Protein AF-A0A532E648-F1 (afdb_monomer_lite)

Secondary structure (DSSP, 8-state):
-HHHHHHHHPPPP-S-TT---SGGGSS-SSPPTTS-SSPBPP-SSSHHHHSSS---B--S--SSS-EEEEE-TTT--EEEEEEPPPP-SHHHHHHHHHHHHHHHHTT-TTHHHHHHHHHHHHHHHHS-----GGGG-

pLDDT: mean 89.83, std 9.42, range [44.53, 98.38]

Foldseek 3Di:
DVVVCCVVPNDQDALANPLFQDLSSVAGVVADPLRDLFAFDDPDRRNCVVPVPDTHTDPPDDSVFNWDFDADPPPRHGDDIDTDDDDDCLVVQLVVLVVVLVVVCVPPVCSCVVSVVSNVVSVCVVPPDDDDCVVVD

Structure (mmCIF, N/CA/C/O backbone):
data_AF-A0A532E648-F1
#
_entry.id   AF-A0A532E648-F1
#
loop_
_atom_site.group_PDB
_atom_site.id
_atom_site.type_symbol
_atom_site.label_atom_id
_atom_site.label_alt_id
_atom_site.la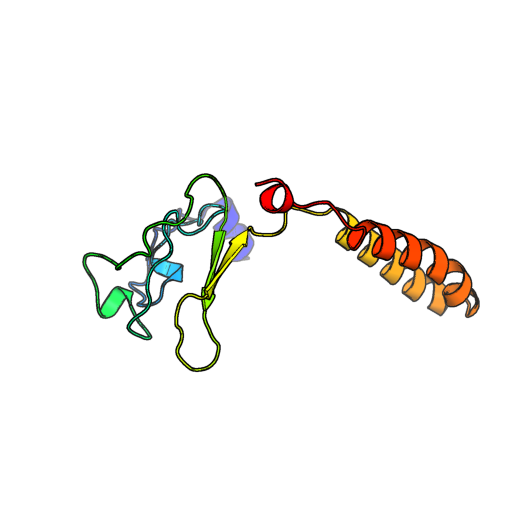bel_comp_id
_atom_site.label_asym_id
_atom_site.label_entity_id
_atom_site.label_seq_id
_atom_site.pdbx_PDB_ins_code
_atom_site.Cartn_x
_atom_site.Cartn_y
_atom_site.Cartn_z
_atom_site.occupancy
_atom_site.B_iso_or_equiv
_atom_site.auth_seq_id
_atom_site.auth_comp_id
_atom_site.auth_asym_id
_atom_site.auth_atom_id
_atom_site.pdbx_PDB_model_num
ATOM 1 N N . ILE A 1 1 ? 20.614 4.591 17.511 1.00 92.06 1 ILE A N 1
ATOM 2 C CA . ILE A 1 1 ? 20.756 3.800 18.762 1.00 92.06 1 ILE A CA 1
ATOM 3 C C . ILE A 1 1 ? 19.397 3.272 19.230 1.00 92.06 1 ILE A C 1
ATOM 5 O O . ILE A 1 1 ? 19.236 2.060 19.248 1.00 92.06 1 ILE A O 1
ATOM 9 N N . ASN A 1 2 ? 18.401 4.131 19.493 1.00 96.25 2 ASN A N 1
ATOM 10 C CA . ASN A 1 2 ? 17.073 3.706 19.980 1.00 96.25 2 ASN A CA 1
ATOM 11 C C . ASN A 1 2 ? 16.363 2.679 19.081 1.00 96.25 2 ASN A C 1
ATOM 13 O O . ASN A 1 2 ? 15.850 1.697 19.600 1.00 96.25 2 ASN A O 1
ATOM 17 N N . LEU A 1 3 ? 16.401 2.851 17.752 1.00 95.00 3 LEU A N 1
ATOM 18 C CA . LEU A 1 3 ? 15.803 1.902 16.801 1.00 95.00 3 LEU A CA 1
ATOM 19 C C . LEU A 1 3 ? 16.362 0.478 16.971 1.00 95.00 3 LEU A C 1
ATOM 21 O O . LEU A 1 3 ? 15.610 -0.474 17.125 1.00 95.00 3 LEU A O 1
ATOM 25 N N . VAL A 1 4 ? 17.692 0.345 16.992 1.00 96.06 4 VAL A N 1
ATOM 26 C CA . VAL A 1 4 ? 18.382 -0.951 17.108 1.00 96.06 4 VAL A CA 1
ATOM 27 C C . VAL A 1 4 ? 18.139 -1.580 18.479 1.00 96.06 4 VAL A C 1
ATOM 29 O O . VAL A 1 4 ? 17.895 -2.780 18.575 1.00 96.06 4 VAL A O 1
ATOM 32 N N . TYR A 1 5 ? 18.171 -0.778 19.545 1.00 96.25 5 TYR A N 1
ATOM 33 C CA . TYR A 1 5 ? 17.892 -1.262 20.894 1.00 96.25 5 TYR A CA 1
ATOM 34 C C . TYR A 1 5 ? 16.439 -1.744 21.037 1.00 96.25 5 TYR A C 1
ATOM 36 O O . TYR A 1 5 ? 16.206 -2.841 21.532 1.00 96.25 5 TYR A O 1
ATOM 44 N N . SER A 1 6 ? 15.466 -0.974 20.542 1.00 94.38 6 SER A N 1
ATOM 45 C CA . SER A 1 6 ? 14.042 -1.328 20.582 1.00 94.38 6 SER A CA 1
ATOM 46 C C . SER A 1 6 ? 13.723 -2.561 19.732 1.00 94.38 6 SER A C 1
ATOM 48 O O . SER A 1 6 ? 13.029 -3.448 20.215 1.00 94.38 6 SER A O 1
ATOM 50 N N . ALA A 1 7 ? 14.287 -2.675 18.527 1.00 93.12 7 ALA A N 1
ATOM 51 C CA . ALA A 1 7 ? 14.067 -3.835 17.662 1.00 93.12 7 ALA A CA 1
ATOM 52 C C . ALA A 1 7 ? 14.667 -5.135 18.226 1.00 93.12 7 ALA A C 1
ATOM 54 O O . ALA A 1 7 ? 14.154 -6.215 17.957 1.00 93.12 7 ALA A O 1
ATOM 55 N N . SER A 1 8 ? 15.759 -5.043 18.993 1.00 94.81 8 SER A N 1
ATOM 56 C CA . SER A 1 8 ? 16.450 -6.223 19.534 1.00 94.81 8 SER A CA 1
ATOM 57 C C . SER A 1 8 ? 16.037 -6.600 20.957 1.00 94.81 8 SER A C 1
ATOM 59 O O . SER A 1 8 ? 16.159 -7.766 21.329 1.00 94.81 8 SER A O 1
ATOM 61 N N . ARG A 1 9 ? 15.618 -5.630 21.780 1.00 94.50 9 ARG A N 1
ATOM 62 C CA . ARG A 1 9 ? 15.390 -5.808 23.228 1.00 94.50 9 ARG A CA 1
ATOM 63 C C . ARG A 1 9 ? 14.171 -5.055 23.770 1.00 94.50 9 ARG A C 1
ATOM 65 O O . ARG A 1 9 ? 13.982 -5.013 24.983 1.00 94.50 9 ARG A O 1
ATOM 72 N N . GLY A 1 10 ? 13.380 -4.412 22.915 1.00 91.44 10 GLY A N 1
ATOM 73 C CA . GLY A 1 10 ? 12.171 -3.708 23.333 1.00 91.44 10 GLY A CA 1
ATOM 74 C C . GLY A 1 10 ? 11.079 -4.676 23.785 1.00 91.44 10 GLY A C 1
ATOM 75 O O . GLY A 1 10 ? 10.935 -5.762 23.229 1.00 91.44 10 GLY A O 1
ATOM 76 N N . ALA A 1 11 ? 10.296 -4.271 24.785 1.00 93.25 11 ALA A N 1
ATOM 77 C CA . ALA A 1 11 ? 9.064 -4.975 25.116 1.00 93.25 11 ALA A CA 1
ATOM 78 C C . ALA A 1 11 ? 8.065 -4.847 23.947 1.00 93.25 11 ALA A C 1
ATOM 80 O O . ALA A 1 11 ? 8.006 -3.775 23.333 1.00 93.25 11 ALA A O 1
ATOM 81 N N . PRO A 1 12 ? 7.275 -5.894 23.641 1.00 91.94 12 PRO A N 1
ATOM 82 C CA . PRO A 1 12 ? 6.181 -5.783 22.685 1.00 91.94 12 PRO A CA 1
ATOM 83 C C . PRO A 1 12 ? 5.226 -4.655 23.083 1.00 91.94 12 PRO A C 1
ATOM 85 O O . PRO A 1 12 ? 4.879 -4.511 24.257 1.00 91.94 12 PRO A O 1
ATOM 88 N N . ALA A 1 13 ? 4.814 -3.849 22.108 1.00 93.44 13 ALA A N 1
ATOM 89 C CA . ALA A 1 13 ? 3.792 -2.838 22.330 1.00 93.44 13 ALA A CA 1
ATOM 90 C C . ALA A 1 13 ? 2.420 -3.512 22.468 1.00 93.44 13 ALA A C 1
ATOM 92 O O . ALA A 1 13 ? 2.125 -4.462 21.746 1.00 93.44 13 ALA A O 1
ATOM 93 N N . GLY A 1 14 ? 1.585 -3.007 23.378 1.00 94.38 14 GLY A N 1
ATOM 94 C CA . GLY A 1 14 ? 0.157 -3.327 23.368 1.00 94.38 14 GLY A CA 1
ATOM 95 C C . GLY A 1 14 ? -0.558 -2.653 22.194 1.00 94.38 14 GLY A C 1
ATOM 96 O O . GLY A 1 14 ? 0.044 -1.881 21.447 1.00 94.38 14 GLY A O 1
ATOM 97 N N . ASP A 1 15 ? -1.852 -2.916 22.058 1.00 94.31 15 ASP A N 1
ATOM 98 C CA . ASP A 1 15 ? -2.664 -2.422 20.937 1.00 94.31 15 ASP A CA 1
ATOM 99 C C . ASP A 1 15 ? -2.822 -0.893 20.967 1.00 94.31 15 ASP A C 1
ATOM 101 O O . ASP A 1 15 ? -2.587 -0.221 19.968 1.00 94.31 15 ASP A O 1
ATOM 105 N N . ASN A 1 16 ? -3.109 -0.320 22.143 1.00 95.19 16 ASN A N 1
ATOM 106 C CA . ASN A 1 16 ? -3.237 1.128 22.341 1.00 95.19 16 ASN A CA 1
ATOM 107 C C . ASN A 1 16 ? -2.450 1.623 23.573 1.00 95.19 16 ASN A C 1
ATOM 109 O O . ASN A 1 16 ? -3.045 1.959 24.601 1.00 95.19 16 ASN A O 1
ATOM 113 N N . PRO A 1 17 ? -1.105 1.675 23.512 1.00 94.94 17 PRO A N 1
ATOM 114 C CA . PRO A 1 17 ? -0.260 2.047 24.648 1.00 94.94 17 PRO A CA 1
ATOM 115 C C . PRO A 1 17 ? -0.435 3.507 25.092 1.00 94.94 17 PRO A C 1
ATOM 117 O O . PRO A 1 17 ? -0.051 3.849 26.208 1.00 94.94 17 PRO A O 1
ATOM 120 N N . TRP A 1 18 ? -1.011 4.365 24.243 1.00 95.06 18 TRP A N 1
ATOM 121 C CA . TRP A 1 18 ? -1.180 5.799 24.507 1.00 95.06 18 TRP A CA 1
ATOM 122 C C . TRP A 1 18 ? -2.624 6.209 24.786 1.00 95.06 18 TRP A C 1
ATOM 124 O O . TRP A 1 18 ? -2.879 7.391 25.005 1.00 95.06 18 TRP A O 1
ATOM 134 N N . ASN A 1 19 ? -3.563 5.259 24.768 1.00 94.62 19 ASN A N 1
ATOM 135 C CA . ASN A 1 19 ? -4.996 5.536 24.833 1.00 94.62 19 ASN A CA 1
ATOM 136 C C . ASN A 1 19 ? -5.441 6.597 23.801 1.00 94.62 19 ASN A C 1
ATOM 138 O O . ASN A 1 19 ? -6.179 7.531 24.121 1.00 94.62 19 ASN A O 1
ATOM 142 N N . ALA A 1 20 ? -4.947 6.488 22.568 1.00 95.38 20 ALA A N 1
ATOM 143 C CA . ALA A 1 20 ? -5.276 7.391 21.470 1.00 95.38 20 ALA A CA 1
ATOM 144 C C . ALA A 1 20 ? -6.653 7.070 20.855 1.00 95.38 20 ALA A C 1
ATOM 146 O O . ALA A 1 20 ? -7.164 5.958 20.998 1.00 95.38 20 ALA A O 1
ATOM 147 N N . GLY A 1 21 ? -7.268 8.078 20.226 1.00 94.56 21 GLY A N 1
ATOM 148 C CA . GLY A 1 21 ? -8.684 8.073 19.832 1.00 94.56 21 GLY A CA 1
ATOM 149 C C . GLY A 1 21 ? -8.992 7.588 18.410 1.00 94.56 21 GLY A C 1
ATOM 150 O O . GLY A 1 21 ? -10.157 7.446 18.049 1.00 94.56 21 GLY A O 1
ATOM 151 N N . THR A 1 22 ? -7.977 7.363 17.587 1.00 94.81 22 THR A N 1
ATOM 152 C CA . THR A 1 22 ? -8.085 7.110 16.143 1.00 94.81 22 THR A CA 1
ATOM 153 C C . THR A 1 22 ? -7.987 5.618 15.802 1.00 94.81 22 THR A C 1
ATOM 155 O O . THR A 1 22 ? -7.533 4.809 16.612 1.00 94.81 22 THR A O 1
ATOM 158 N N . LEU A 1 23 ? -8.444 5.224 14.606 1.00 94.50 23 LEU A N 1
ATOM 159 C CA . LEU A 1 23 ? -8.605 3.808 14.245 1.00 94.50 23 LEU A CA 1
ATOM 160 C C . LEU A 1 23 ? -7.297 3.011 14.205 1.00 94.50 23 LEU A C 1
ATOM 162 O O . LEU A 1 23 ? -7.336 1.809 14.438 1.00 94.50 23 LEU A O 1
ATOM 166 N N . GLU A 1 24 ? -6.137 3.616 13.961 1.00 93.81 24 GLU A N 1
ATOM 167 C CA . GLU A 1 24 ? -4.866 2.878 13.977 1.00 93.81 24 GLU A CA 1
ATOM 168 C C . GLU A 1 24 ? -4.552 2.237 15.339 1.00 93.81 24 GLU A C 1
ATOM 170 O O . GLU A 1 24 ? -3.756 1.305 15.399 1.00 93.81 24 GLU A O 1
ATOM 175 N N . TRP A 1 25 ? -5.221 2.682 16.407 1.00 94.44 25 TRP A N 1
ATOM 176 C CA . TRP A 1 25 ? -5.125 2.119 17.756 1.00 94.44 25 TRP A CA 1
ATOM 177 C C . TRP A 1 25 ? -6.252 1.131 18.096 1.00 94.44 25 TRP A C 1
ATOM 179 O O . TRP A 1 25 ? -6.366 0.684 19.236 1.00 94.44 25 TRP A O 1
ATOM 189 N N . ALA A 1 26 ? -7.103 0.802 17.120 1.00 93.38 26 ALA A N 1
ATOM 190 C CA . ALA A 1 26 ? -8.207 -0.154 17.238 1.00 93.38 26 ALA A CA 1
ATOM 191 C C . ALA A 1 26 ? -7.829 -1.569 16.754 1.00 93.38 26 ALA A C 1
ATOM 193 O O . ALA A 1 26 ? -8.682 -2.454 16.680 1.00 93.38 26 ALA A O 1
ATOM 194 N N . THR A 1 27 ? -6.571 -1.770 16.360 1.00 93.50 27 THR A N 1
ATOM 195 C CA . THR A 1 27 ? -6.024 -3.028 15.835 1.00 93.50 27 THR A CA 1
ATOM 196 C C . THR A 1 27 ? -4.925 -3.557 16.753 1.00 93.50 27 THR A C 1
ATOM 198 O O . THR A 1 27 ? -4.411 -2.829 17.598 1.00 93.50 27 THR A O 1
ATOM 201 N N . SER A 1 28 ? -4.541 -4.824 16.571 1.00 94.19 28 SER A N 1
ATOM 202 C CA . SER A 1 28 ? -3.415 -5.405 17.299 1.00 94.19 28 SER A CA 1
ATOM 203 C C . SER A 1 28 ? -2.089 -4.710 16.984 1.00 94.19 28 SER A C 1
ATOM 205 O O . SER A 1 28 ? -1.923 -4.148 15.899 1.00 94.19 28 SER A O 1
ATOM 207 N N . SER A 1 29 ? -1.116 -4.840 17.886 1.00 94.50 29 SER A N 1
ATOM 208 C CA . SER A 1 29 ? 0.278 -4.432 17.658 1.00 94.50 29 SER A CA 1
ATOM 209 C C . SER A 1 29 ? 1.216 -5.647 17.519 1.00 94.50 29 SER A C 1
ATOM 211 O O . SER A 1 29 ? 1.465 -6.334 18.510 1.00 94.50 29 SER A O 1
ATOM 213 N N . PRO A 1 30 ? 1.805 -5.921 16.333 1.00 94.06 30 PRO A N 1
ATOM 214 C CA . PRO A 1 30 ? 1.611 -5.236 15.051 1.00 94.06 30 PRO A CA 1
ATOM 215 C C . PRO A 1 30 ? 0.236 -5.538 14.424 1.00 94.06 30 PRO A C 1
ATOM 217 O O . PRO A 1 30 ? -0.375 -6.565 14.746 1.00 94.06 30 PRO A O 1
ATOM 220 N N . PRO A 1 31 ? -0.247 -4.682 13.506 1.00 94.56 31 PRO A N 1
ATOM 221 C CA . PRO A 1 31 ? -1.501 -4.937 12.812 1.00 94.56 31 PRO A CA 1
ATOM 222 C C . PRO A 1 31 ? -1.371 -6.162 11.897 1.00 94.56 31 PRO A C 1
ATOM 224 O O . PRO A 1 31 ? -0.307 -6.382 11.302 1.00 94.56 31 PRO A O 1
ATOM 227 N N . PRO A 1 32 ? -2.434 -6.970 11.750 1.00 92.56 32 PRO A N 1
ATOM 228 C CA . PRO A 1 32 ? -2.449 -8.043 10.769 1.00 92.56 32 PRO A CA 1
ATOM 229 C C . PRO A 1 32 ? -2.430 -7.452 9.351 1.00 92.56 32 PRO A C 1
ATOM 231 O O . PRO A 1 32 ? -2.807 -6.303 9.140 1.00 92.56 32 PRO A O 1
ATOM 234 N N . SER A 1 33 ? -2.049 -8.241 8.342 1.00 90.62 33 SER A N 1
ATOM 235 C CA . SER A 1 33 ? -1.939 -7.764 6.948 1.00 90.62 33 SER A CA 1
ATOM 236 C C . SER A 1 33 ? -3.247 -7.218 6.357 1.00 90.62 33 SER A C 1
ATOM 238 O O . SER A 1 33 ? -3.217 -6.434 5.410 1.00 90.62 33 SER A O 1
ATOM 240 N N . TYR A 1 34 ? -4.389 -7.628 6.909 1.00 87.12 34 TYR A N 1
ATOM 241 C CA . TYR A 1 34 ? -5.721 -7.153 6.535 1.00 87.12 34 TYR A CA 1
ATOM 242 C C . TYR A 1 34 ? -6.210 -5.963 7.379 1.00 87.12 34 TYR A C 1
ATOM 244 O O . TYR A 1 34 ? -7.272 -5.419 7.086 1.00 87.12 34 TYR A O 1
ATOM 252 N N . ASN A 1 35 ? -5.454 -5.538 8.397 1.00 91.94 35 ASN A N 1
ATOM 253 C CA . ASN A 1 35 ? -5.846 -4.575 9.429 1.00 91.94 35 ASN A CA 1
ATOM 254 C C . ASN A 1 35 ? -7.138 -4.992 10.159 1.00 91.94 35 ASN A C 1
ATOM 256 O O . ASN A 1 35 ? -7.090 -5.678 11.176 1.00 91.94 35 ASN A O 1
ATOM 260 N N . PHE A 1 36 ? -8.302 -4.640 9.616 1.00 90.69 36 PHE A N 1
ATOM 261 C CA . PHE A 1 36 ? -9.603 -4.925 10.210 1.00 90.69 36 PHE A CA 1
ATOM 262 C C . PHE A 1 36 ? -10.297 -6.068 9.481 1.00 90.69 36 PHE A C 1
ATOM 264 O O . PHE A 1 36 ? -10.536 -5.989 8.281 1.00 90.69 36 PHE A O 1
ATOM 271 N N . ALA A 1 37 ? -10.692 -7.106 10.219 1.00 88.44 37 ALA A N 1
ATOM 272 C CA . ALA A 1 37 ? -11.502 -8.192 9.662 1.00 88.44 37 ALA A CA 1
ATOM 273 C C . ALA A 1 37 ? -12.918 -7.731 9.261 1.00 88.44 37 ALA A C 1
ATOM 275 O O . ALA A 1 37 ? -13.557 -8.344 8.412 1.00 88.44 37 ALA A O 1
ATOM 276 N N . ARG A 1 38 ? -13.421 -6.660 9.887 1.00 88.88 38 ARG A N 1
ATOM 277 C CA . ARG A 1 38 ? -14.675 -5.988 9.531 1.00 88.88 38 ARG A CA 1
ATOM 278 C C . ARG A 1 38 ? -14.429 -4.489 9.506 1.00 88.88 38 ARG A C 1
ATOM 280 O O . ARG A 1 38 ? -13.902 -3.957 10.478 1.00 88.88 38 ARG A O 1
ATOM 287 N N . ILE A 1 39 ? -14.798 -3.832 8.412 1.00 90.12 39 ILE A N 1
ATOM 288 C CA . ILE A 1 39 ? -14.524 -2.408 8.203 1.00 90.12 39 ILE A CA 1
ATOM 289 C C . ILE A 1 39 ? -15.352 -1.564 9.189 1.00 90.12 39 ILE A C 1
ATOM 291 O O . ILE A 1 39 ? -16.580 -1.664 9.153 1.00 90.12 39 ILE A O 1
ATOM 295 N N . PRO A 1 40 ? -14.727 -0.748 10.061 1.00 90.94 40 PRO A N 1
ATOM 296 C CA . PRO A 1 40 ? -15.451 0.152 10.956 1.00 90.94 40 PRO A CA 1
ATOM 297 C C . PRO A 1 40 ? -16.186 1.257 10.188 1.00 90.94 40 PRO A C 1
ATOM 299 O O . PRO A 1 40 ? -15.665 1.792 9.209 1.00 90.94 40 PRO A O 1
ATOM 302 N N . VAL A 1 41 ? -17.374 1.634 10.654 1.00 88.94 41 VAL A N 1
ATOM 303 C CA . VAL A 1 41 ? -18.112 2.809 10.177 1.00 88.94 41 VAL A CA 1
ATOM 304 C C . VAL A 1 41 ? -17.713 3.998 11.043 1.00 88.94 41 VAL A C 1
ATOM 306 O O . VAL A 1 41 ? -17.870 3.963 12.258 1.00 88.94 41 VAL A O 1
ATOM 309 N N . VAL A 1 42 ? -17.174 5.048 10.425 1.00 89.06 42 VAL A N 1
ATOM 310 C CA . VAL A 1 42 ? -16.655 6.213 11.152 1.00 89.06 42 VAL A CA 1
ATOM 311 C C . VAL A 1 42 ? -17.721 7.301 11.242 1.00 89.06 42 VAL A C 1
ATOM 313 O O . VAL A 1 42 ? -18.157 7.838 10.228 1.00 89.06 42 VAL A O 1
ATOM 316 N N . THR A 1 43 ? -18.115 7.635 12.468 1.00 87.69 43 THR A N 1
ATOM 317 C CA . THR A 1 43 ? -19.109 8.671 12.815 1.00 87.69 43 THR A CA 1
ATOM 318 C C . THR A 1 43 ? -18.463 9.940 13.384 1.00 87.69 43 THR A C 1
ATOM 320 O O . THR A 1 43 ? -19.034 11.027 13.299 1.00 87.69 43 THR A O 1
ATOM 323 N N . HIS A 1 44 ? -17.253 9.812 13.936 1.00 90.88 44 HIS A N 1
ATOM 324 C CA . HIS A 1 44 ? -16.505 10.863 14.626 1.00 90.88 44 HIS A CA 1
ATOM 325 C C . HIS A 1 44 ? -15.037 10.877 14.184 1.00 90.88 44 HIS A C 1
ATOM 327 O O . HIS A 1 44 ? -14.516 9.864 13.724 1.00 90.88 44 HIS A O 1
ATOM 333 N N . SER A 1 45 ? -14.346 12.008 14.355 1.00 91.50 45 SER A N 1
ATOM 334 C CA . SER A 1 45 ? -12.910 12.123 14.055 1.00 91.50 45 SER A CA 1
ATOM 335 C C . SER A 1 45 ? -12.039 11.268 14.983 1.00 91.50 45 SER A C 1
ATOM 337 O O . SER A 1 45 ? -11.050 10.692 14.533 1.00 91.50 45 SER A O 1
ATOM 339 N N . GLU A 1 46 ? -12.440 11.116 16.251 1.00 95.12 46 GLU A N 1
ATOM 340 C CA . GLU A 1 46 ? -11.795 10.238 17.236 1.00 95.12 46 GLU A CA 1
ATOM 341 C C . GLU A 1 46 ? -12.755 9.122 17.701 1.00 95.12 46 GLU A C 1
ATOM 343 O O . GLU A 1 46 ? -13.302 9.177 18.811 1.00 95.12 46 GLU A O 1
ATOM 348 N N . PRO A 1 47 ? -12.995 8.096 16.863 1.00 93.69 47 PRO A N 1
ATOM 349 C CA . PRO A 1 47 ? -14.024 7.091 17.115 1.00 93.69 47 PRO A CA 1
ATOM 350 C C . PRO A 1 47 ? -13.779 6.266 18.387 1.00 93.69 47 PRO A C 1
ATOM 352 O O . PRO A 1 47 ? -14.736 5.947 19.080 1.00 93.69 47 PRO A O 1
ATOM 355 N N . LEU A 1 48 ? -12.528 5.986 18.774 1.00 93.56 48 LEU A N 1
ATOM 356 C CA . LEU A 1 48 ? -12.236 5.213 19.994 1.00 93.56 48 LEU A CA 1
ATOM 357 C C . LEU A 1 48 ? -12.522 5.979 21.288 1.00 93.56 48 LEU A C 1
ATOM 359 O O . LEU A 1 48 ? -12.720 5.375 22.341 1.00 93.56 48 LEU A O 1
ATOM 363 N N . TRP A 1 49 ? -12.515 7.311 21.244 1.00 94.00 49 TRP A N 1
ATOM 364 C CA . TRP A 1 49 ? -12.884 8.122 22.403 1.00 94.00 49 TRP A CA 1
ATOM 365 C C . TRP A 1 49 ? -14.385 8.366 22.483 1.00 94.00 49 TRP A C 1
ATOM 367 O O . TRP A 1 49 ? -14.917 8.419 23.594 1.00 94.00 49 TRP A O 1
ATOM 377 N N . ALA A 1 50 ? -15.048 8.502 21.333 1.00 91.31 50 ALA A N 1
ATOM 378 C CA . ALA A 1 50 ? -16.493 8.669 21.252 1.00 91.31 50 ALA A CA 1
ATOM 379 C C . ALA A 1 50 ? -17.245 7.362 21.565 1.00 91.31 50 ALA A C 1
ATOM 381 O O . ALA A 1 50 ? -18.203 7.369 22.336 1.00 91.31 50 ALA A O 1
ATOM 382 N N . GLU A 1 51 ? -16.776 6.238 21.023 1.00 81.12 51 GLU A N 1
ATOM 383 C CA . GLU A 1 51 ? -17.441 4.933 21.058 1.00 81.12 51 GLU A CA 1
ATOM 384 C C . GLU A 1 51 ? -16.517 3.888 21.704 1.00 81.12 51 GLU A C 1
ATOM 386 O O . GLU A 1 51 ? -15.955 3.009 21.053 1.00 81.12 51 GLU A O 1
ATOM 391 N N . ARG A 1 52 ? -16.329 4.015 23.025 1.00 72.69 52 ARG A N 1
ATOM 392 C CA . ARG A 1 52 ? -15.318 3.260 23.791 1.00 72.69 52 ARG A CA 1
ATOM 393 C C . ARG A 1 52 ? -15.517 1.746 23.832 1.00 72.69 52 ARG A C 1
ATOM 395 O O . ARG A 1 52 ? -14.537 1.029 24.010 1.00 72.69 52 ARG A O 1
ATOM 402 N N . ASP A 1 53 ? -16.754 1.273 23.703 1.00 76.50 53 ASP A N 1
ATOM 403 C CA . ASP A 1 53 ? -17.074 -0.138 23.937 1.00 76.50 53 ASP A CA 1
ATOM 404 C C . ASP A 1 53 ? -17.074 -0.963 22.647 1.00 76.50 53 ASP A C 1
ATOM 406 O O . ASP A 1 53 ? -16.508 -2.056 22.605 1.00 76.50 53 ASP A O 1
ATOM 410 N N . THR A 1 54 ? -17.697 -0.459 21.579 1.00 81.88 54 THR A N 1
ATOM 411 C CA . THR A 1 54 ? -17.819 -1.187 20.311 1.00 81.88 54 THR A CA 1
ATOM 412 C C . THR A 1 54 ? -17.886 -0.229 19.134 1.00 81.88 54 THR A C 1
ATOM 414 O O . THR A 1 54 ? -18.812 0.575 19.057 1.00 81.88 54 THR A O 1
ATOM 417 N N . LEU A 1 55 ? -16.970 -0.387 18.181 1.00 88.62 55 LEU A N 1
ATOM 418 C CA . LEU A 1 55 ? -17.055 0.299 16.897 1.00 88.62 55 LEU A CA 1
ATOM 419 C C . LEU A 1 55 ? -18.140 -0.360 16.024 1.00 88.62 55 LEU A C 1
ATOM 421 O O . LEU A 1 55 ? -18.107 -1.586 15.849 1.00 88.62 55 LEU A O 1
ATOM 425 N N . PRO A 1 56 ? -19.081 0.404 15.444 1.00 89.75 56 PRO A N 1
ATOM 426 C CA . PRO A 1 56 ? -19.999 -0.096 14.441 1.00 89.75 56 PRO A CA 1
ATOM 427 C C . PRO A 1 56 ? -19.188 -0.532 13.226 1.00 89.75 56 PRO A C 1
ATOM 429 O O . PRO A 1 56 ? -18.204 0.100 12.845 1.00 89.75 56 PRO A O 1
ATOM 432 N N . VAL A 1 57 ? -19.593 -1.636 12.611 1.00 89.69 57 VAL A N 1
ATOM 433 C CA . VAL A 1 57 ? -18.901 -2.210 11.457 1.00 89.69 57 VAL A CA 1
ATOM 434 C C . VAL A 1 57 ? -19.863 -2.377 10.296 1.00 89.69 57 VAL A C 1
ATOM 436 O O . VAL A 1 57 ? -21.042 -2.679 10.490 1.00 89.69 57 VAL A O 1
ATOM 439 N N . ALA A 1 58 ? -19.348 -2.206 9.085 1.00 87.69 58 ALA A N 1
ATOM 440 C CA . ALA A 1 58 ? -20.086 -2.490 7.870 1.00 87.69 58 ALA A CA 1
ATOM 441 C C . ALA A 1 58 ? -20.421 -3.989 7.798 1.00 87.69 58 ALA A C 1
ATOM 443 O O . ALA A 1 58 ? -19.590 -4.850 8.106 1.00 87.69 58 ALA A O 1
ATOM 444 N N . THR A 1 59 ? -21.649 -4.301 7.389 1.00 85.69 59 THR A N 1
ATOM 445 C CA . THR A 1 59 ? -22.143 -5.670 7.211 1.00 85.69 59 THR A CA 1
ATOM 446 C C . THR A 1 59 ? -22.349 -5.984 5.731 1.00 85.69 59 THR A C 1
ATOM 448 O O . THR A 1 59 ? -22.419 -5.093 4.888 1.00 85.69 59 THR A O 1
ATOM 451 N N . GLY A 1 60 ? -22.414 -7.275 5.400 1.00 83.81 60 GLY A N 1
ATOM 452 C CA . GLY A 1 60 ? -22.656 -7.735 4.031 1.00 83.81 60 GLY A CA 1
ATOM 453 C C . GLY A 1 60 ? -21.428 -7.761 3.116 1.00 83.81 60 GLY A C 1
ATOM 454 O O . GLY A 1 60 ? -21.587 -8.161 1.969 1.00 83.81 60 GLY A O 1
ATOM 455 N N . LEU A 1 61 ? -20.239 -7.382 3.601 1.00 84.88 61 LEU A N 1
ATOM 456 C CA . LEU A 1 61 ? -18.960 -7.547 2.896 1.00 84.88 61 LEU A CA 1
ATOM 457 C C . LEU A 1 61 ? -18.385 -8.948 3.090 1.00 84.88 61 LEU A C 1
ATOM 459 O O . LEU A 1 61 ? -18.602 -9.573 4.137 1.00 84.88 61 LEU A O 1
ATOM 463 N N . ARG A 1 62 ? -17.619 -9.421 2.105 1.00 81.44 62 ARG A N 1
ATOM 464 C CA . ARG A 1 62 ? -16.857 -10.664 2.238 1.00 81.44 62 ARG A CA 1
ATOM 465 C C . ARG A 1 62 ? -15.745 -10.516 3.274 1.00 81.44 62 ARG A C 1
ATOM 467 O O . ARG A 1 62 ? -15.141 -9.460 3.429 1.00 81.44 62 ARG A O 1
ATOM 474 N N . VAL A 1 63 ? -15.479 -11.608 3.988 1.00 81.06 63 VAL A N 1
ATOM 475 C CA . VAL A 1 63 ? -14.401 -11.704 4.996 1.00 81.06 63 VAL A CA 1
ATOM 476 C C . VAL A 1 63 ? -13.247 -12.573 4.478 1.00 81.06 63 VAL A C 1
ATOM 478 O O . VAL A 1 63 ? -12.139 -12.538 5.005 1.00 81.06 63 VAL A O 1
ATOM 481 N N . ASP A 1 64 ? -13.494 -13.351 3.424 1.00 82.12 64 ASP A N 1
ATOM 482 C CA . ASP A 1 64 ? -12.526 -14.221 2.755 1.00 82.12 64 ASP A CA 1
ATO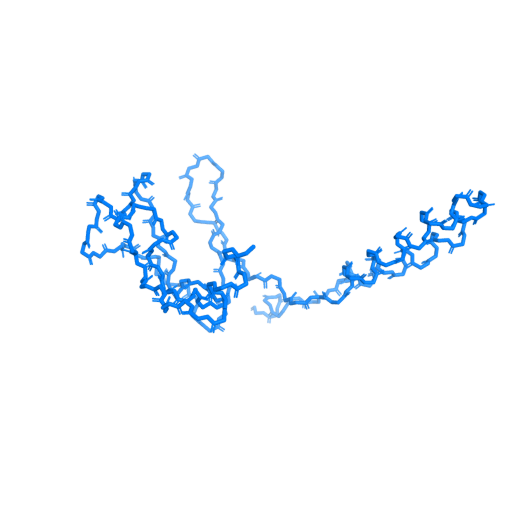M 483 C C . ASP A 1 64 ? -11.717 -13.501 1.661 1.00 82.12 64 ASP A C 1
ATOM 485 O O . ASP A 1 64 ? -10.658 -13.981 1.257 1.00 82.12 64 ASP A O 1
ATOM 489 N N . ALA A 1 65 ? -12.179 -12.332 1.213 1.00 80.06 65 ALA A N 1
ATOM 490 C CA . ALA A 1 65 ? -11.496 -11.473 0.255 1.00 80.06 65 ALA A CA 1
ATOM 491 C C . ALA A 1 65 ? -11.440 -10.032 0.773 1.00 80.06 65 ALA A C 1
ATOM 493 O O . ALA A 1 65 ? -12.314 -9.582 1.509 1.00 80.06 65 ALA A O 1
ATOM 494 N N . ARG A 1 66 ? -10.398 -9.291 0.382 1.00 80.00 66 ARG A N 1
ATOM 495 C CA . ARG A 1 66 ? -10.262 -7.879 0.749 1.00 80.00 66 ARG A CA 1
ATOM 496 C C . ARG A 1 66 ? -11.129 -7.025 -0.172 1.00 80.00 66 ARG A C 1
ATOM 498 O O . ARG A 1 66 ? -10.677 -6.644 -1.249 1.00 80.00 66 ARG A O 1
ATOM 505 N N . GLU A 1 67 ? -12.344 -6.735 0.269 1.00 84.56 67 GLU A N 1
ATOM 506 C CA . GLU A 1 67 ? -13.300 -5.863 -0.418 1.00 84.56 67 GLU A CA 1
ATOM 507 C C . GLU A 1 67 ? -13.371 -4.486 0.241 1.00 84.56 67 GLU A C 1
ATOM 509 O O . GLU A 1 67 ? -13.263 -4.351 1.464 1.00 84.56 67 GLU A O 1
ATOM 514 N N . LEU A 1 68 ? -13.569 -3.458 -0.577 1.00 81.19 68 LEU A N 1
ATOM 515 C CA . LEU A 1 68 ? -13.812 -2.091 -0.142 1.00 81.19 68 LEU A CA 1
ATOM 516 C C . LEU A 1 68 ? -15.169 -1.636 -0.671 1.00 81.19 68 LEU A C 1
ATOM 518 O O . LEU A 1 68 ? -15.513 -1.893 -1.820 1.00 81.19 68 LEU A O 1
ATOM 522 N N . VAL A 1 69 ? -15.932 -0.945 0.172 1.00 86.94 69 VAL A N 1
ATOM 523 C CA . VAL A 1 69 ? -17.141 -0.244 -0.267 1.00 86.94 69 VAL A CA 1
ATOM 524 C C . VAL A 1 69 ? -16.719 1.103 -0.819 1.00 86.94 69 VAL A C 1
ATOM 526 O O . VAL A 1 69 ? -16.123 1.910 -0.105 1.00 86.94 69 VAL A O 1
ATOM 529 N N . ILE A 1 70 ? -17.058 1.343 -2.075 1.00 87.19 70 ILE A N 1
ATOM 530 C CA . ILE A 1 70 ? -16.947 2.644 -2.713 1.00 87.19 70 ILE A CA 1
ATOM 531 C C . ILE A 1 70 ? -18.295 3.328 -2.582 1.00 87.19 70 ILE A C 1
ATOM 533 O O . ILE A 1 70 ? -19.342 2.745 -2.869 1.00 87.19 70 ILE A O 1
ATOM 537 N N . SER A 1 71 ? -18.261 4.565 -2.104 1.00 88.25 71 SER A N 1
ATOM 538 C CA . SER A 1 71 ? -19.442 5.394 -1.955 1.00 88.25 71 SER A CA 1
ATOM 539 C C . SER A 1 71 ? -19.492 6.498 -3.002 1.00 88.25 71 SER A C 1
ATOM 541 O O . SER A 1 71 ? -18.480 6.905 -3.578 1.00 88.25 71 SER A O 1
ATOM 543 N N . THR A 1 72 ? -20.697 7.008 -3.233 1.00 88.56 72 THR A N 1
ATOM 544 C CA . THR A 1 72 ? -20.913 8.206 -4.042 1.00 88.56 72 THR A CA 1
ATOM 545 C C . THR A 1 72 ? -20.188 9.411 -3.434 1.00 88.56 72 THR A C 1
ATOM 547 O O . THR A 1 72 ? -20.148 9.593 -2.216 1.00 88.56 72 THR A O 1
ATOM 550 N N . VAL A 1 73 ? -19.642 10.275 -4.293 1.00 88.75 73 VAL A N 1
ATOM 551 C CA . VAL A 1 73 ? -18.801 11.410 -3.870 1.00 88.75 73 VAL A CA 1
ATOM 552 C C . VAL A 1 73 ? -19.572 12.430 -3.024 1.00 88.75 73 VAL A C 1
ATOM 554 O O . VAL A 1 73 ? -19.013 13.001 -2.092 1.00 88.75 73 VAL A O 1
ATOM 557 N N . ALA A 1 74 ? -20.839 12.688 -3.361 1.00 91.56 74 ALA A N 1
ATOM 558 C CA . ALA A 1 74 ? -21.617 13.763 -2.747 1.00 91.56 74 ALA A CA 1
ATOM 559 C C . ALA A 1 74 ? -22.350 13.332 -1.469 1.00 91.56 74 ALA A C 1
ATOM 561 O O . ALA A 1 74 ? -22.404 14.096 -0.509 1.00 91.56 74 ALA A O 1
ATOM 562 N N . GLU A 1 75 ? -22.924 12.130 -1.460 1.00 86.12 75 GLU A N 1
ATOM 563 C CA . GLU A 1 75 ? -23.865 11.707 -0.416 1.00 86.12 75 GLU A CA 1
ATOM 564 C C . GLU A 1 75 ? -23.333 10.556 0.445 1.00 86.12 75 GLU A C 1
ATOM 566 O O . GLU A 1 75 ? -23.988 10.154 1.402 1.00 86.12 75 GLU A O 1
ATOM 571 N N . ALA A 1 76 ? -22.157 10.011 0.114 1.00 81.56 76 ALA A N 1
ATOM 572 C CA . ALA A 1 76 ? -21.558 8.858 0.782 1.00 81.56 76 ALA A CA 1
ATOM 573 C C . ALA A 1 76 ? -22.452 7.598 0.803 1.00 81.56 76 ALA A C 1
ATOM 575 O O . ALA A 1 76 ? -22.205 6.671 1.577 1.00 81.56 76 ALA A O 1
ATOM 576 N N . HIS A 1 77 ? -23.448 7.517 -0.086 1.00 84.38 77 HIS A N 1
ATOM 577 C CA . HIS A 1 77 ? -24.219 6.294 -0.297 1.00 84.38 77 HIS A CA 1
ATOM 578 C C . HIS A 1 77 ? -23.320 5.181 -0.858 1.00 84.38 77 HIS A C 1
ATOM 580 O O . HIS A 1 77 ? -22.594 5.454 -1.816 1.00 84.38 77 HIS A O 1
ATOM 586 N N . PRO A 1 78 ? -23.349 3.958 -0.295 1.00 83.56 78 PRO A N 1
ATOM 587 C CA . PRO A 1 78 ? -22.646 2.802 -0.850 1.00 83.56 78 PRO A CA 1
ATOM 588 C C . PRO A 1 78 ? -23.104 2.526 -2.285 1.00 83.56 78 PRO A C 1
ATOM 590 O O . PRO A 1 78 ? -24.303 2.383 -2.511 1.00 83.56 78 PRO A O 1
ATOM 593 N N . ASP A 1 79 ? -22.166 2.445 -3.226 1.00 83.50 79 ASP A N 1
ATOM 594 C CA . ASP A 1 79 ? -22.449 2.268 -4.656 1.00 83.50 79 ASP A CA 1
ATOM 595 C C . ASP A 1 79 ? -21.912 0.917 -5.150 1.00 83.50 79 ASP A C 1
ATOM 597 O O . ASP A 1 79 ? -22.671 0.037 -5.551 1.00 83.50 79 ASP A O 1
ATOM 601 N N . VAL A 1 80 ? -20.600 0.699 -5.007 1.00 83.88 80 VAL A N 1
ATOM 602 C CA . VAL A 1 80 ? -19.903 -0.478 -5.552 1.00 83.88 80 VAL A CA 1
ATOM 603 C C . VAL A 1 80 ? -19.054 -1.154 -4.478 1.00 83.88 80 VAL A C 1
ATOM 605 O O . VAL A 1 80 ? -18.568 -0.513 -3.544 1.00 83.88 80 VAL A O 1
ATOM 608 N N . ARG A 1 81 ? -18.874 -2.471 -4.599 1.00 84.94 81 ARG A N 1
ATOM 609 C CA . ARG A 1 81 ? -17.891 -3.240 -3.830 1.00 84.94 81 ARG A CA 1
ATOM 610 C C . ARG A 1 81 ? -16.739 -3.563 -4.761 1.00 84.94 81 ARG A C 1
ATOM 612 O O . ARG A 1 81 ? -16.964 -4.188 -5.785 1.00 84.94 81 ARG A O 1
ATOM 619 N N . GLU A 1 82 ? -15.537 -3.123 -4.419 1.00 83.25 82 GLU A N 1
ATOM 620 C CA . GLU A 1 82 ? -14.354 -3.374 -5.237 1.00 83.25 82 GLU A CA 1
ATOM 621 C C . GLU A 1 82 ? -13.369 -4.258 -4.476 1.00 83.25 82 GLU A C 1
ATOM 623 O O . GLU A 1 82 ? -13.012 -4.000 -3.317 1.00 83.25 82 GLU A O 1
ATOM 628 N N . LYS A 1 83 ? -12.912 -5.320 -5.134 1.00 82.94 83 LYS A N 1
ATOM 629 C CA . LYS A 1 83 ? -11.873 -6.195 -4.606 1.00 82.94 83 LYS A CA 1
ATOM 630 C C . LYS A 1 83 ? -10.509 -5.523 -4.726 1.00 82.94 83 LYS A C 1
ATOM 632 O O . LYS A 1 83 ? -10.141 -4.960 -5.749 1.00 82.94 83 LYS A O 1
ATOM 637 N N . SER A 1 84 ? -9.702 -5.622 -3.675 1.00 82.19 84 SER A N 1
ATOM 638 C CA . SER A 1 84 ? -8.336 -5.099 -3.700 1.00 82.19 84 SER A CA 1
ATOM 639 C C . SER A 1 84 ? -7.484 -5.793 -4.761 1.00 82.19 84 SER A C 1
ATOM 641 O O . SER A 1 84 ? -7.495 -7.021 -4.881 1.00 82.19 84 SER A O 1
ATOM 643 N N . ALA A 1 85 ? -6.654 -5.004 -5.444 1.00 82.94 85 ALA A N 1
ATOM 644 C CA . ALA A 1 85 ? -5.698 -5.517 -6.412 1.00 82.94 85 ALA A CA 1
ATOM 645 C C . ALA A 1 85 ? -4.746 -6.561 -5.782 1.00 82.94 85 ALA A C 1
ATOM 647 O O . ALA A 1 85 ? -4.216 -6.335 -4.685 1.00 82.94 85 ALA A O 1
ATOM 648 N N . PRO A 1 86 ? -4.484 -7.691 -6.467 1.00 83.62 86 PRO A N 1
ATOM 649 C CA . PRO A 1 86 ? -3.523 -8.683 -6.003 1.00 83.62 86 PRO A CA 1
ATOM 650 C C . PRO A 1 86 ? -2.084 -8.141 -6.077 1.00 83.62 86 PRO A C 1
ATOM 652 O O . PRO A 1 86 ? -1.802 -7.206 -6.836 1.00 83.62 86 PRO A O 1
ATOM 655 N N . PRO A 1 87 ? -1.134 -8.741 -5.335 1.00 90.06 87 PRO A N 1
ATOM 656 C CA . PRO A 1 87 ? 0.273 -8.371 -5.438 1.00 90.06 87 PRO A CA 1
ATOM 657 C C . PRO A 1 87 ? 0.779 -8.527 -6.880 1.00 90.06 87 PRO A C 1
ATOM 659 O O . PRO A 1 87 ? 0.490 -9.512 -7.558 1.00 90.06 87 PRO A O 1
ATOM 662 N N . SER A 1 88 ? 1.564 -7.553 -7.344 1.00 93.00 88 SER A N 1
ATOM 663 C CA . SER A 1 88 ? 2.125 -7.520 -8.697 1.00 93.00 88 SER A CA 1
ATOM 664 C C . SER A 1 88 ? 3.633 -7.308 -8.637 1.00 93.00 88 SER A C 1
ATOM 666 O O . SER A 1 88 ? 4.110 -6.426 -7.926 1.00 93.00 88 SER A O 1
ATOM 668 N N . ILE A 1 89 ? 4.386 -8.099 -9.405 1.00 96.00 89 ILE A N 1
ATOM 669 C CA . ILE A 1 89 ? 5.846 -7.959 -9.534 1.00 96.00 89 ILE A CA 1
ATOM 670 C C . ILE A 1 89 ? 6.241 -6.885 -10.559 1.00 96.00 89 ILE A C 1
ATOM 672 O O . ILE A 1 89 ? 7.345 -6.347 -10.520 1.00 96.00 89 ILE A O 1
ATOM 676 N N . TRP A 1 90 ? 5.332 -6.537 -11.472 1.00 97.00 90 TRP A N 1
ATOM 677 C CA . TRP A 1 90 ? 5.594 -5.587 -12.551 1.00 97.00 90 TRP A CA 1
ATOM 678 C C . TRP A 1 90 ? 6.025 -4.183 -12.095 1.00 97.00 90 TRP A C 1
ATOM 680 O O . TRP A 1 90 ? 6.964 -3.663 -12.698 1.00 97.00 90 TRP A O 1
ATOM 690 N N . PRO A 1 91 ? 5.459 -3.582 -11.024 1.00 97.00 91 PRO A N 1
ATOM 691 C CA . PRO A 1 91 ? 5.935 -2.303 -10.496 1.00 97.00 91 PRO A CA 1
ATOM 692 C C . PRO A 1 91 ? 7.419 -2.324 -10.111 1.00 97.00 91 PRO A C 1
ATOM 694 O O . PRO A 1 91 ? 8.125 -1.343 -10.337 1.00 97.00 91 PRO A O 1
ATOM 697 N N . LEU A 1 92 ? 7.914 -3.445 -9.570 1.00 97.88 92 LEU A N 1
ATOM 698 C CA . LEU A 1 92 ? 9.324 -3.589 -9.205 1.00 97.88 92 LEU A CA 1
ATOM 699 C C . LEU A 1 92 ? 10.215 -3.577 -10.452 1.00 97.88 92 LEU A C 1
ATOM 701 O O . LEU A 1 92 ? 11.198 -2.839 -10.501 1.00 97.88 92 LEU A O 1
ATOM 705 N N . PHE A 1 93 ? 9.863 -4.356 -11.477 1.00 98.19 93 PHE A N 1
ATOM 706 C CA . PHE A 1 93 ? 10.618 -4.362 -12.731 1.00 98.19 93 PHE A CA 1
ATOM 707 C C . PHE A 1 93 ? 10.544 -3.019 -13.460 1.00 98.19 93 PHE A C 1
ATOM 709 O O . PHE A 1 93 ? 11.558 -2.576 -13.994 1.00 98.19 93 PHE A O 1
ATOM 716 N N . ALA A 1 94 ? 9.392 -2.344 -13.432 1.00 97.94 94 ALA A N 1
ATOM 717 C CA . ALA A 1 94 ? 9.246 -1.000 -13.981 1.00 97.94 94 ALA A CA 1
ATOM 718 C C . ALA A 1 94 ? 10.178 -0.008 -13.269 1.00 97.94 94 ALA A C 1
ATOM 720 O O . ALA A 1 94 ? 10.910 0.727 -13.931 1.00 97.94 94 ALA A O 1
ATOM 721 N N . ALA A 1 95 ? 10.231 -0.037 -11.933 1.00 98.25 95 ALA A N 1
ATOM 722 C CA . ALA A 1 95 ? 11.136 0.808 -11.156 1.00 98.25 95 ALA A CA 1
ATOM 723 C C . ALA A 1 95 ? 12.615 0.541 -11.49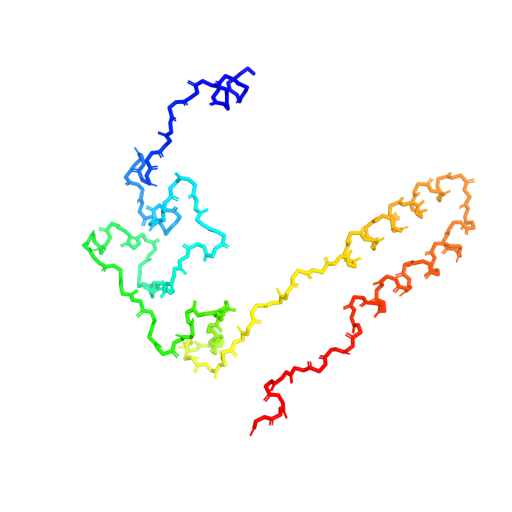0 1.00 98.25 95 ALA A C 1
ATOM 725 O O . ALA A 1 95 ? 13.381 1.486 -11.679 1.00 98.25 95 ALA A O 1
ATOM 726 N N . LEU A 1 96 ? 13.014 -0.730 -11.622 1.00 98.38 96 LEU A N 1
ATOM 727 C CA . LEU A 1 96 ? 14.375 -1.103 -12.021 1.00 98.38 96 LEU A CA 1
ATOM 728 C C . LEU A 1 96 ? 14.705 -0.648 -13.449 1.00 98.38 96 LEU A C 1
ATOM 730 O O . LEU A 1 96 ? 15.781 -0.096 -13.673 1.00 98.38 96 LEU A O 1
ATOM 734 N N . ALA A 1 97 ? 13.790 -0.835 -14.404 1.00 97.94 97 ALA A N 1
ATOM 735 C CA . ALA A 1 97 ? 13.977 -0.427 -15.796 1.00 97.94 97 ALA A CA 1
ATOM 736 C C . ALA A 1 97 ? 14.109 1.098 -15.928 1.00 97.94 97 ALA A C 1
ATOM 738 O O . ALA A 1 97 ? 15.021 1.593 -16.597 1.00 97.94 97 ALA A O 1
ATOM 739 N N . ILE A 1 98 ? 13.243 1.845 -15.240 1.00 97.88 98 ILE A N 1
ATOM 740 C CA . ILE A 1 98 ? 13.290 3.309 -15.190 1.00 97.88 98 ILE A CA 1
ATOM 741 C C . ILE A 1 98 ? 14.592 3.769 -14.524 1.00 97.88 98 ILE A C 1
ATOM 743 O O . ILE A 1 98 ? 15.321 4.576 -15.099 1.00 97.88 98 ILE A O 1
ATOM 747 N N . GLY A 1 99 ? 14.929 3.220 -13.354 1.00 98.06 99 GLY A N 1
ATOM 748 C CA . GLY A 1 99 ? 16.151 3.563 -12.627 1.00 98.06 99 GLY A CA 1
ATOM 749 C C . GLY A 1 99 ? 17.417 3.307 -13.446 1.00 98.06 99 GLY A C 1
ATOM 750 O O . GLY A 1 99 ? 18.265 4.190 -13.560 1.00 98.06 99 GLY A O 1
ATOM 751 N N . ALA A 1 100 ? 17.521 2.139 -14.086 1.00 97.69 100 ALA A N 1
ATOM 752 C CA . ALA A 1 100 ? 18.638 1.804 -14.967 1.00 97.69 100 ALA A CA 1
ATOM 753 C C . ALA A 1 100 ? 18.726 2.749 -16.176 1.00 97.69 100 ALA A C 1
ATOM 755 O O . ALA A 1 100 ? 19.821 3.172 -16.543 1.00 97.69 100 ALA A O 1
ATOM 756 N N . THR A 1 101 ? 17.584 3.127 -16.759 1.00 98.00 101 THR A N 1
ATOM 757 C CA . THR A 1 101 ? 17.525 4.086 -17.873 1.00 98.00 101 THR A CA 1
ATOM 758 C C . THR A 1 101 ? 18.053 5.453 -17.453 1.00 98.00 101 THR A C 1
ATOM 760 O O . THR A 1 101 ? 18.898 6.023 -18.145 1.00 98.00 101 THR A O 1
ATOM 763 N N . PHE A 1 102 ? 17.622 5.963 -16.296 1.00 97.44 102 PHE A N 1
ATOM 764 C CA . P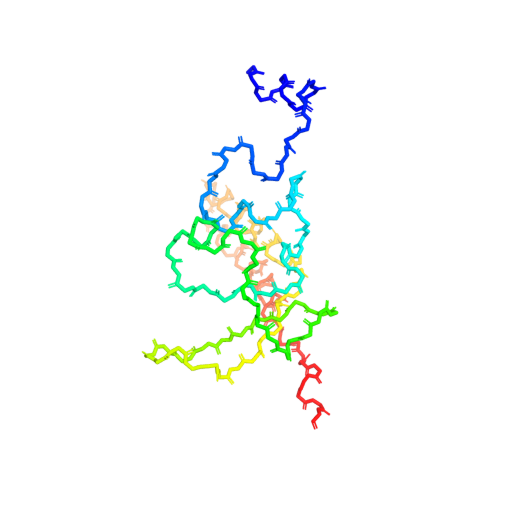HE A 1 102 ? 18.121 7.234 -15.771 1.00 97.44 102 PHE A CA 1
ATOM 765 C C . PHE A 1 102 ? 19.619 7.177 -15.469 1.00 97.44 102 PHE A C 1
ATOM 767 O O . PHE A 1 102 ? 20.353 8.067 -15.897 1.00 97.44 102 PHE A O 1
ATOM 774 N N . LEU A 1 103 ? 20.098 6.117 -14.813 1.00 97.81 103 LEU A N 1
ATOM 775 C CA . LEU A 1 103 ? 21.527 5.941 -14.546 1.00 97.81 103 LEU A CA 1
ATOM 776 C C . LEU A 1 103 ? 22.352 5.873 -15.836 1.00 97.81 103 LEU A C 1
ATOM 778 O O . LEU A 1 103 ? 23.406 6.499 -15.923 1.00 97.81 103 LEU A O 1
ATOM 782 N N . TYR A 1 104 ? 21.869 5.166 -16.859 1.00 97.94 104 TYR A N 1
ATOM 783 C CA . TYR A 1 104 ? 22.560 5.083 -18.143 1.00 97.94 104 TYR A CA 1
ATOM 784 C C . TYR A 1 104 ? 22.546 6.426 -18.895 1.00 97.94 104 TYR A C 1
ATOM 786 O O . TYR A 1 104 ? 23.536 6.787 -19.536 1.00 97.94 104 TYR A O 1
ATOM 794 N N . SER A 1 105 ? 21.471 7.211 -18.755 1.00 97.38 105 SER A N 1
ATOM 795 C CA . SER A 1 105 ? 21.329 8.518 -19.413 1.00 97.38 105 SER A CA 1
ATOM 796 C C . SER A 1 105 ? 22.379 9.547 -18.997 1.00 97.38 105 SER A C 1
ATOM 798 O O . SER A 1 105 ? 22.700 10.430 -19.788 1.00 97.38 105 SER A O 1
ATOM 800 N N . ILE A 1 106 ? 22.985 9.382 -17.814 1.00 98.00 106 ILE A N 1
ATOM 801 C CA . ILE A 1 106 ? 24.113 10.203 -17.343 1.00 98.00 106 ILE A CA 1
ATOM 802 C C . ILE A 1 106 ? 25.295 10.122 -18.317 1.00 98.00 106 ILE A C 1
ATOM 804 O O . ILE A 1 106 ? 26.002 11.105 -18.525 1.00 98.00 106 ILE A O 1
ATOM 808 N N . PHE A 1 107 ? 25.510 8.951 -18.916 1.00 97.56 107 PHE A N 1
ATOM 809 C CA . PHE A 1 107 ? 26.667 8.682 -19.765 1.00 97.56 107 PHE A CA 1
ATOM 810 C C . PHE A 1 107 ? 26.347 8.778 -21.258 1.00 97.56 107 PHE A C 1
ATOM 812 O O . PHE A 1 107 ? 27.256 8.985 -22.060 1.00 97.56 107 PHE A O 1
ATOM 819 N N . SER A 1 108 ? 25.083 8.596 -21.658 1.00 96.56 108 SER A N 1
ATOM 820 C CA . SER A 1 108 ? 24.699 8.574 -23.071 1.00 96.56 108 SER A CA 1
ATOM 821 C C . SER A 1 108 ? 23.233 8.962 -23.303 1.00 96.56 108 SER A C 1
ATOM 823 O O . SER A 1 108 ? 22.341 8.332 -22.733 1.00 96.56 108 SER A O 1
ATOM 825 N N . PRO A 1 109 ? 22.941 9.886 -24.240 1.00 94.19 109 PRO A N 1
ATOM 826 C CA . PRO A 1 109 ? 21.570 10.191 -24.661 1.00 94.19 109 PRO A CA 1
ATOM 827 C C . PRO A 1 109 ? 20.817 8.985 -25.245 1.00 94.19 109 PRO A C 1
ATOM 829 O O . PRO A 1 109 ? 19.590 8.917 -25.165 1.00 94.19 109 PRO A O 1
ATOM 832 N N . TRP A 1 110 ? 21.539 7.996 -25.791 1.00 96.62 110 TRP A N 1
ATOM 833 C CA . TRP A 1 110 ? 20.948 6.766 -26.335 1.00 96.62 110 TRP A CA 1
ATOM 834 C C . TRP A 1 110 ? 20.257 5.905 -25.274 1.00 96.62 110 TRP A C 1
ATOM 836 O O . TRP A 1 110 ? 19.483 5.014 -25.623 1.00 96.62 110 TRP A O 1
ATOM 846 N N . ALA A 1 111 ? 20.487 6.185 -23.989 1.00 94.81 111 ALA A N 1
ATOM 847 C CA . ALA A 1 111 ? 19.807 5.516 -22.893 1.00 94.81 111 ALA A CA 1
ATOM 848 C C . ALA A 1 111 ? 18.287 5.604 -22.983 1.00 94.81 111 ALA A C 1
ATOM 850 O O . ALA A 1 111 ? 17.619 4.628 -22.669 1.00 94.81 111 ALA A O 1
ATOM 851 N N . VAL A 1 112 ? 17.737 6.722 -23.461 1.00 93.81 112 VAL A N 1
ATOM 852 C CA . VAL A 1 112 ? 16.283 6.874 -23.607 1.00 93.81 112 VAL A CA 1
ATOM 853 C C . VAL A 1 112 ? 15.735 5.895 -24.644 1.00 93.81 112 VAL A C 1
ATOM 855 O O . VAL A 1 112 ? 14.715 5.256 -24.408 1.00 93.81 112 VAL A O 1
ATOM 858 N N . VAL A 1 113 ? 16.439 5.726 -25.766 1.00 96.12 113 VAL A N 1
ATOM 859 C CA . VAL A 1 113 ? 16.023 4.819 -26.847 1.00 96.12 113 VAL A CA 1
ATOM 860 C C . VAL A 1 113 ? 16.066 3.368 -26.371 1.00 96.12 113 VAL A C 1
ATOM 862 O O . VAL A 1 113 ? 15.090 2.637 -26.525 1.00 96.12 113 VAL A O 1
ATOM 865 N N . TRP A 1 114 ? 17.172 2.959 -25.744 1.00 95.50 114 TRP A N 1
ATOM 866 C CA . TRP A 1 114 ? 17.334 1.587 -25.257 1.00 95.50 114 TRP A CA 1
ATOM 867 C C . TRP A 1 114 ? 16.492 1.282 -24.017 1.00 95.50 114 TRP A C 1
ATOM 869 O O . TRP A 1 114 ? 16.036 0.155 -23.855 1.00 95.50 114 TRP A O 1
ATOM 879 N N . GLY A 1 115 ? 16.257 2.277 -23.164 1.00 96.06 115 GLY A N 1
ATOM 880 C CA . GLY A 1 115 ? 15.439 2.166 -21.960 1.00 96.06 115 GLY A CA 1
ATOM 881 C C . GLY A 1 115 ? 13.938 2.129 -22.240 1.00 96.06 115 GLY A C 1
ATOM 882 O O . GLY A 1 115 ? 13.197 1.463 -21.516 1.00 96.06 115 GLY A O 1
ATOM 883 N N . ALA A 1 116 ? 13.483 2.769 -23.323 1.00 97.12 116 ALA A N 1
ATOM 884 C CA . ALA A 1 116 ? 12.071 2.796 -23.699 1.00 97.12 116 ALA A CA 1
ATOM 885 C C . ALA A 1 116 ? 11.481 1.388 -23.887 1.00 97.12 116 ALA A C 1
ATOM 887 O O . ALA A 1 116 ? 10.359 1.139 -23.453 1.00 97.12 116 ALA A O 1
ATOM 888 N N . GLY A 1 117 ? 12.241 0.456 -24.474 1.00 97.25 117 GLY A N 1
ATOM 889 C CA . GLY A 1 117 ? 11.799 -0.925 -24.697 1.00 97.25 117 GLY A CA 1
ATOM 890 C C . GLY A 1 117 ? 11.468 -1.673 -23.397 1.00 97.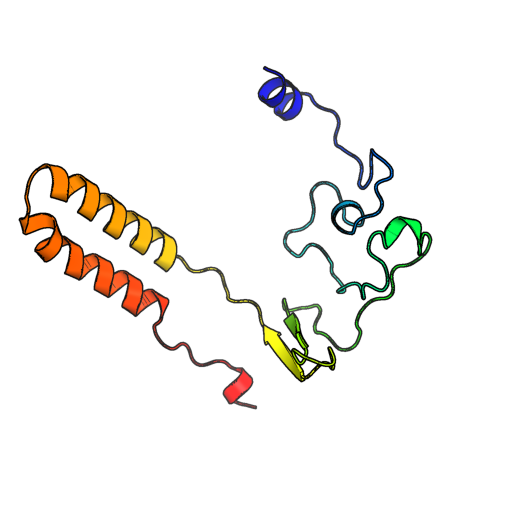25 117 GLY A C 1
ATOM 891 O O . GLY A 1 117 ? 10.313 -2.051 -23.199 1.00 97.25 117 GLY A O 1
ATOM 892 N N . PRO A 1 118 ? 12.435 -1.870 -22.481 1.00 97.44 118 PRO A N 1
ATOM 893 C CA . PRO A 1 118 ? 12.193 -2.501 -21.185 1.00 97.44 118 PRO A CA 1
ATOM 894 C C . PRO A 1 118 ? 11.084 -1.823 -20.374 1.00 97.44 118 PRO A C 1
ATOM 896 O O . PRO A 1 118 ? 10.235 -2.516 -19.815 1.00 97.44 118 PRO A O 1
ATOM 899 N N . ILE A 1 119 ? 11.039 -0.485 -20.351 1.00 98.06 119 ILE A N 1
ATOM 900 C CA . ILE A 1 119 ? 9.973 0.257 -19.662 1.00 98.06 119 ILE A CA 1
ATOM 901 C C . ILE A 1 119 ? 8.611 -0.100 -20.266 1.00 98.06 119 ILE A C 1
ATOM 903 O O . ILE A 1 119 ? 7.712 -0.507 -19.529 1.00 98.06 119 ILE A O 1
ATOM 907 N N . ALA A 1 120 ? 8.470 -0.033 -21.592 1.00 97.81 120 ALA A N 1
ATOM 908 C CA . ALA A 1 120 ? 7.228 -0.387 -22.272 1.00 97.81 120 ALA A CA 1
ATOM 909 C C . ALA A 1 120 ? 6.798 -1.828 -21.959 1.00 97.81 120 ALA A C 1
ATOM 911 O O . ALA A 1 120 ? 5.641 -2.043 -21.613 1.00 97.81 120 ALA A O 1
ATOM 912 N N . ILE A 1 121 ? 7.721 -2.795 -21.985 1.00 97.69 121 ILE A N 1
ATOM 913 C CA . ILE A 1 121 ? 7.429 -4.197 -21.639 1.00 97.69 121 ILE A CA 1
ATOM 914 C C . ILE A 1 121 ? 6.874 -4.304 -20.214 1.00 97.69 121 ILE A C 1
ATOM 916 O O . ILE A 1 121 ? 5.859 -4.963 -19.997 1.00 97.69 121 ILE A O 1
ATOM 920 N N . THR A 1 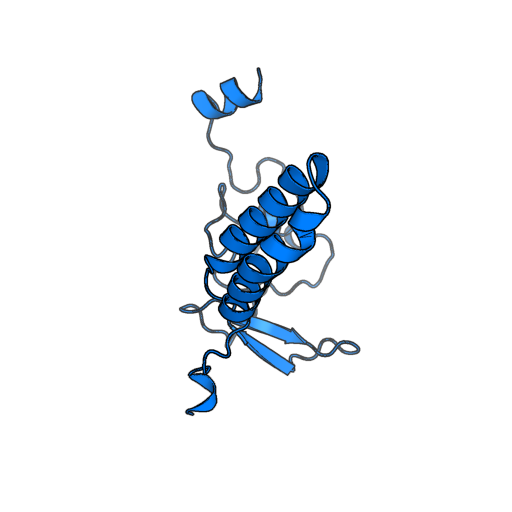122 ? 7.509 -3.645 -19.240 1.00 97.81 122 THR A N 1
ATOM 921 C CA . THR A 1 122 ? 7.063 -3.716 -17.839 1.00 97.81 122 THR A CA 1
ATOM 922 C C . THR A 1 122 ? 5.703 -3.059 -17.613 1.00 97.81 122 THR A C 1
ATOM 924 O O . THR A 1 122 ? 4.892 -3.605 -16.868 1.00 97.81 122 THR A O 1
ATOM 927 N N . LEU A 1 123 ? 5.421 -1.933 -18.277 1.00 96.88 123 LEU A N 1
ATOM 928 C CA . LEU A 1 123 ? 4.130 -1.248 -18.180 1.00 96.88 123 LEU A CA 1
ATOM 929 C C . LEU A 1 123 ? 3.021 -2.037 -18.875 1.00 96.88 123 LEU A C 1
ATOM 931 O O . LEU A 1 123 ? 1.950 -2.206 -18.300 1.00 96.88 123 LEU A O 1
ATOM 935 N N . VAL A 1 124 ? 3.289 -2.571 -20.069 1.00 96.50 124 VAL A N 1
ATOM 936 C CA . VAL A 1 124 ? 2.344 -3.440 -20.782 1.00 96.50 124 VAL A CA 1
ATOM 937 C C . VAL A 1 124 ? 2.040 -4.682 -19.951 1.00 96.50 124 VAL A C 1
ATOM 939 O O . VAL A 1 124 ? 0.877 -5.029 -19.809 1.00 96.50 124 VAL A O 1
ATOM 942 N N . GLY A 1 125 ? 3.049 -5.316 -19.346 1.00 95.12 125 GLY A N 1
ATOM 943 C CA . GLY A 1 125 ? 2.842 -6.461 -18.456 1.00 95.12 125 GLY A CA 1
ATOM 944 C C . GLY A 1 125 ? 2.050 -6.113 -17.192 1.00 95.12 125 GLY A C 1
ATOM 945 O O . GLY A 1 125 ? 1.217 -6.905 -16.748 1.00 95.12 125 GLY A O 1
ATOM 946 N N . TRP A 1 126 ? 2.265 -4.922 -16.622 1.00 94.81 126 TRP A N 1
ATOM 947 C CA . TRP A 1 126 ? 1.515 -4.457 -15.454 1.00 94.81 126 TRP A CA 1
ATOM 948 C C . TRP A 1 126 ? 0.037 -4.232 -15.785 1.00 94.81 126 TRP A C 1
ATOM 950 O O . TRP A 1 126 ? -0.828 -4.792 -15.109 1.00 94.81 126 TRP A O 1
ATOM 960 N N . PHE A 1 127 ? -0.238 -3.443 -16.822 1.00 93.62 127 PHE A N 1
ATOM 961 C CA . PHE A 1 127 ? -1.586 -3.036 -17.221 1.00 93.62 127 PHE A CA 1
ATOM 962 C C . PHE A 1 127 ? -2.251 -4.006 -18.197 1.00 93.62 127 PHE A C 1
ATOM 964 O O . PHE A 1 127 ? -3.302 -3.688 -18.752 1.00 93.62 127 PHE A O 1
ATOM 971 N N . TRP A 1 128 ? -1.656 -5.180 -18.426 1.00 93.06 128 TRP A N 1
ATOM 972 C CA . TRP A 1 128 ? -2.267 -6.184 -19.281 1.00 93.06 128 TRP A CA 1
ATOM 973 C C . TRP A 1 128 ? -3.636 -6.567 -18.708 1.00 93.06 128 TRP A C 1
ATOM 975 O O . TRP A 1 128 ? -3.703 -6.899 -17.517 1.00 93.06 128 TRP A O 1
ATOM 985 N N . PRO A 1 129 ? -4.710 -6.532 -19.516 1.00 88.00 129 PRO A N 1
ATOM 986 C CA . PRO A 1 129 ? -6.046 -6.854 -19.045 1.00 88.00 129 PRO A CA 1
ATOM 987 C C . PRO A 1 129 ? -6.062 -8.289 -18.520 1.00 88.00 129 PRO A C 1
ATOM 989 O O . PRO A 1 129 ? -5.726 -9.242 -19.226 1.00 88.00 129 PRO A O 1
ATOM 992 N N . LYS A 1 130 ? -6.417 -8.428 -17.248 1.00 79.94 130 LYS A N 1
ATOM 993 C CA . LYS A 1 130 ? -6.716 -9.706 -16.607 1.00 79.94 130 LYS A CA 1
ATOM 994 C C . LYS A 1 130 ? -8.233 -9.726 -16.505 1.00 79.94 130 LYS A C 1
ATOM 996 O O . LYS A 1 130 ? -8.781 -8.764 -15.983 1.00 79.94 130 LYS A O 1
ATOM 1001 N N . GLY A 1 131 ? -8.887 -10.739 -17.068 1.00 69.94 131 GLY A N 1
ATOM 1002 C CA . GLY A 1 131 ? -10.333 -10.888 -16.891 1.00 69.94 131 GLY A CA 1
ATOM 1003 C C . GLY A 1 131 ? -10.650 -10.975 -15.401 1.00 69.94 131 GLY A C 1
ATOM 1004 O O . GLY A 1 131 ? -9.905 -11.640 -14.670 1.00 69.94 131 GLY A O 1
ATOM 1005 N N . ASP A 1 132 ? -11.684 -10.266 -14.958 1.00 65.69 132 ASP A N 1
ATOM 1006 C CA . ASP A 1 132 ? -12.163 -10.382 -13.587 1.00 65.69 132 ASP A CA 1
ATOM 1007 C C . ASP A 1 132 ? -13.185 -11.527 -13.539 1.00 65.69 132 ASP A C 1
ATOM 1009 O O . ASP A 1 132 ? -14.096 -11.553 -14.364 1.00 65.69 132 ASP A O 1
ATOM 1013 N N . PRO A 1 133 ? -13.068 -12.502 -12.623 1.00 61.09 133 PRO A N 1
ATOM 1014 C CA . PRO A 1 133 ? -14.087 -13.540 -12.466 1.00 61.09 133 PRO A CA 1
ATOM 1015 C C . PRO A 1 133 ? -15.492 -13.010 -12.115 1.00 61.09 133 PRO A C 1
ATOM 1017 O O . PRO A 1 133 ? -16.440 -13.778 -12.203 1.00 61.09 133 PRO A O 1
ATOM 1020 N N . GLU A 1 134 ? -15.647 -11.738 -11.727 1.00 56.22 134 GLU A N 1
ATOM 1021 C CA . GLU A 1 134 ? -16.962 -11.104 -11.508 1.00 56.22 134 GLU A CA 1
ATOM 1022 C C . GLU A 1 134 ? -17.714 -10.793 -12.816 1.00 56.22 134 GLU A C 1
ATOM 1024 O O . GLU A 1 134 ? -18.931 -10.651 -12.787 1.00 56.22 134 GLU A O 1
ATOM 1029 N N . ASP A 1 135 ? -17.030 -10.756 -13.967 1.00 55.94 135 ASP A N 1
ATOM 1030 C CA . ASP A 1 135 ? -17.669 -10.590 -15.283 1.00 55.94 135 ASP A CA 1
ATOM 1031 C C . ASP A 1 135 ? -18.321 -11.898 -15.798 1.00 55.94 135 ASP A C 1
ATOM 1033 O O . ASP A 1 135 ? -18.959 -11.905 -16.855 1.00 55.94 135 ASP A O 1
ATOM 1037 N N . GLU A 1 136 ? -18.122 -13.020 -15.091 1.00 52.25 136 GLU A N 1
ATOM 1038 C CA . GLU A 1 136 ? -18.614 -14.357 -15.463 1.00 52.25 136 GLU A CA 1
ATOM 1039 C C . GLU A 1 136 ? -19.877 -14.806 -14.685 1.00 52.25 136 GLU A C 1
ATOM 1041 O O . GLU A 1 136 ? -20.393 -15.891 -14.974 1.00 52.25 136 GLU A O 1
ATOM 1046 N N . GLU A 1 137 ? -20.398 -13.997 -13.747 1.00 44.53 137 GLU A N 1
ATOM 1047 C CA . GLU A 1 137 ? -21.672 -14.225 -13.018 1.00 44.53 137 GLU A CA 1
ATOM 1048 C C . GLU A 1 137 ? -22.833 -13.362 -13.549 1.00 44.53 137 GLU A C 1
ATOM 1050 O O . GLU A 1 137 ? -23.960 -13.909 -13.652 1.00 44.53 137 GLU A O 1
#

Sequence (137 aa):
INLVYSASRGAPAGDNPWNAGTLEWATSSPPPSYNFARIPVVTHSEPLWAERDTLPVATGLRVDARELVISTVAEAHPDVREKSAPPSIWPLFAALAIGATFLYSIFSPWAVVWGAGPIAITLVGWFWPKGDPEDEE

Radius of gyration: 22.36 Å; chains: 1; bounding box: 51×28×52 Å